Protein AF-S9QZF9-F1 (afdb_monomer)

Secondary structure (DSSP, 8-state):
-HHHHHHHHHHHHHT-HHHHHHHHHHHHHHHH-TT-S-SS--HHHHHHHHHHHHHHHHHS-GGGHHHHHHHHHHHHHSPPPTT---SSTT-HHHHHHSPPPP-

Organism: Cystobacter fuscus (strain ATCC 25194 / DSM 2262 / NBRC 100088 / M29) (NCBI:txid1242864)

Mean predicted aligned error: 2.95 Å

Sequence (103 aa):
MQVLRGLLAEAERRKQVTRFVRDIFVRLWSQSVPEGWPAVMDDDNLFKVAEALGSWSAYTPETHEERVKQARAALRASPPPPGWRPLGPDDEFLLTLLPDERV

Solvent-accessible surface area (backbone atoms only — not comparable to full-atom values): 5846 Å² total; per-residue (Å²): 118,70,65,63,53,54,52,49,54,51,21,54,76,67,74,34,49,53,51,50,50,34,41,49,39,36,55,40,34,51,71,49,37,69,73,22,36,66,85,58,84,47,72,70,48,44,48,30,54,50,49,25,56,49,51,38,59,72,71,41,55,82,96,44,44,70,60,51,54,49,29,54,50,47,44,71,76,59,61,75,60,60,52,47,62,64,91,46,42,81,27,70,67,50,40,70,55,56,55,72,80,84,129

Structure (mmCIF, N/CA/C/O backbone):
data_AF-S9QZF9-F1
#
_entry.id   AF-S9QZF9-F1
#
loop_
_atom_site.group_PDB
_atom_site.id
_atom_site.type_symbol
_atom_site.label_atom_id
_atom_site.label_alt_id
_atom_site.label_comp_id
_atom_site.label_asym_id
_atom_site.lab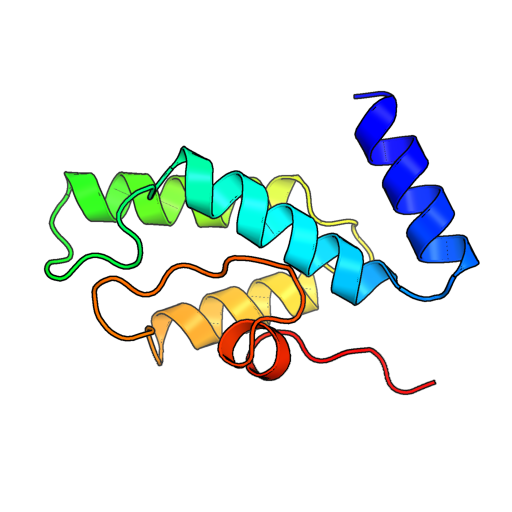el_entity_id
_atom_site.label_seq_id
_atom_site.pdbx_PDB_ins_code
_atom_site.Cartn_x
_atom_site.Cartn_y
_atom_site.Cartn_z
_atom_site.occupancy
_atom_site.B_iso_or_equiv
_atom_site.auth_seq_id
_atom_site.auth_comp_id
_atom_site.auth_asym_id
_atom_site.auth_atom_id
_atom_site.pdbx_PDB_model_num
ATOM 1 N N . MET A 1 1 ? -18.028 9.890 -2.321 1.00 61.66 1 MET A N 1
ATOM 2 C CA . MET A 1 1 ? -17.490 10.384 -1.027 1.00 61.66 1 MET A CA 1
ATOM 3 C C . MET A 1 1 ? -18.140 9.770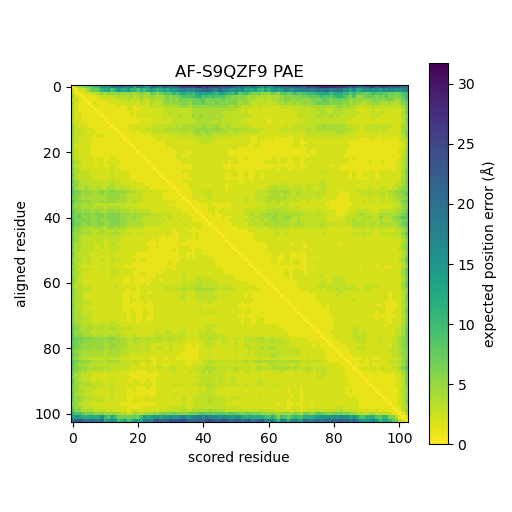 0.221 1.00 61.66 1 MET A C 1
ATOM 5 O O . MET A 1 1 ? -17.478 9.729 1.247 1.00 61.66 1 MET A O 1
ATOM 9 N N . GLN A 1 2 ? -19.388 9.280 0.190 1.00 76.75 2 GLN A N 1
ATOM 10 C CA . GLN A 1 2 ? -20.074 8.792 1.404 1.00 76.75 2 GLN A CA 1
ATOM 11 C C . GLN A 1 2 ? -19.542 7.439 1.925 1.00 76.75 2 GLN A C 1
ATOM 13 O O . GLN A 1 2 ? -19.409 7.256 3.131 1.00 76.75 2 GLN A O 1
ATOM 18 N N . VAL A 1 3 ? -19.148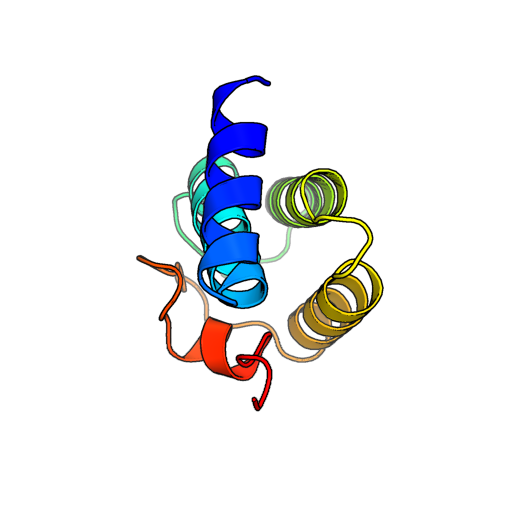 6.530 1.023 1.00 82.00 3 VAL A N 1
ATOM 19 C CA . VAL A 1 3 ? -18.632 5.192 1.379 1.00 82.00 3 VAL A CA 1
ATOM 20 C C . VAL A 1 3 ? -17.297 5.260 2.132 1.00 82.00 3 VAL A C 1
ATOM 22 O O . VAL A 1 3 ? -17.172 4.653 3.189 1.00 82.00 3 VAL A O 1
ATOM 25 N N . LEU A 1 4 ? -16.320 6.039 1.647 1.00 82.75 4 LEU A N 1
ATOM 26 C CA . LEU A 1 4 ? -15.005 6.167 2.300 1.00 82.75 4 LEU A CA 1
ATOM 27 C C . LEU A 1 4 ? -15.105 6.741 3.717 1.00 82.75 4 LEU A C 1
ATOM 29 O O . LEU A 1 4 ? -14.430 6.257 4.616 1.00 82.75 4 LEU A O 1
ATOM 33 N N . ARG A 1 5 ? -15.989 7.723 3.934 1.00 86.62 5 ARG A N 1
ATOM 34 C CA . ARG A 1 5 ? -16.236 8.279 5.273 1.00 86.62 5 ARG A CA 1
ATOM 35 C C . ARG A 1 5 ? -16.826 7.234 6.224 1.00 86.62 5 ARG A C 1
ATOM 37 O O . ARG A 1 5 ? -16.417 7.174 7.376 1.00 86.62 5 ARG A O 1
ATOM 44 N N . GLY A 1 6 ? -17.747 6.396 5.742 1.00 92.25 6 GLY A N 1
ATOM 45 C CA . GLY A 1 6 ? -18.307 5.295 6.532 1.00 92.25 6 GLY A CA 1
ATOM 46 C C . GLY A 1 6 ? -17.266 4.233 6.900 1.00 92.25 6 GLY A C 1
ATOM 47 O O . GLY A 1 6 ? -17.240 3.778 8.040 1.00 92.25 6 GLY A O 1
ATOM 48 N N . LEU A 1 7 ? -16.383 3.883 5.959 1.00 93.12 7 LEU A N 1
ATOM 49 C CA . LEU A 1 7 ? -15.283 2.943 6.199 1.00 93.12 7 LEU A CA 1
ATOM 50 C C . LEU A 1 7 ? -14.252 3.500 7.186 1.00 93.12 7 LEU A C 1
ATOM 52 O O . LEU A 1 7 ? -13.839 2.774 8.085 1.00 93.12 7 LEU A O 1
ATOM 56 N N . LEU A 1 8 ? -13.892 4.782 7.066 1.00 94.62 8 LEU A N 1
ATOM 57 C CA . LEU A 1 8 ? -13.010 5.450 8.023 1.00 94.62 8 LEU A CA 1
ATOM 58 C C . LEU A 1 8 ? -13.614 5.438 9.431 1.00 94.62 8 LEU A C 1
ATOM 60 O O . LEU A 1 8 ? -12.949 5.011 10.366 1.00 94.62 8 LEU A O 1
ATOM 64 N N . ALA A 1 9 ? -14.886 5.817 9.574 1.00 95.06 9 ALA A N 1
ATOM 65 C CA . ALA A 1 9 ? -15.555 5.818 10.874 1.00 95.06 9 ALA A CA 1
ATOM 66 C C . ALA A 1 9 ? -15.597 4.418 11.516 1.00 95.06 9 ALA A C 1
ATOM 68 O O . ALA A 1 9 ? -15.467 4.277 12.731 1.00 95.06 9 ALA A O 1
ATOM 69 N N . GLU A 1 10 ? -15.773 3.362 10.717 1.00 96.44 10 GLU A N 1
ATOM 70 C CA . GLU A 1 10 ? -15.691 1.990 11.225 1.00 96.44 10 GLU A CA 1
ATOM 71 C C . GLU A 1 10 ? -14.264 1.605 11.624 1.00 96.44 10 GLU A C 1
ATOM 73 O O . GLU A 1 10 ? -14.063 0.992 12.674 1.00 96.44 10 GLU A O 1
ATOM 78 N N . ALA A 1 11 ? -13.270 1.991 10.824 1.00 96.19 11 ALA A N 1
ATOM 79 C CA . ALA A 1 11 ? -11.867 1.764 11.138 1.00 96.19 11 ALA A CA 1
ATOM 80 C C . ALA A 1 11 ? -11.460 2.479 12.436 1.00 96.19 11 ALA A C 1
ATOM 82 O O . ALA A 1 11 ? -10.778 1.884 13.266 1.00 96.19 11 ALA A O 1
ATOM 83 N N . GLU A 1 12 ? -11.931 3.705 12.664 1.00 95.50 12 GLU A N 1
ATOM 84 C CA . GLU A 1 12 ? -11.739 4.439 13.919 1.00 95.50 12 GLU A CA 1
ATOM 85 C C . GLU A 1 12 ? -12.373 3.695 15.100 1.00 95.50 12 GLU A C 1
ATOM 87 O O . GLU A 1 12 ? -11.695 3.428 16.094 1.00 95.50 12 GLU A O 1
ATOM 92 N N . ARG A 1 13 ? -13.637 3.261 14.972 1.00 96.19 13 ARG A N 1
ATOM 93 C CA . ARG A 1 13 ? -14.326 2.480 16.016 1.00 96.19 13 ARG A CA 1
ATOM 94 C C . ARG A 1 13 ? -13.595 1.188 16.375 1.00 96.19 13 ARG A C 1
ATOM 96 O O . ARG A 1 13 ? -13.570 0.807 17.543 1.00 96.19 13 ARG A O 1
ATOM 103 N N . ARG A 1 14 ? -13.002 0.514 15.387 1.00 95.25 14 ARG A N 1
ATOM 104 C CA . ARG A 1 14 ? -12.255 -0.739 15.582 1.00 95.25 14 ARG A CA 1
ATOM 105 C C . ARG A 1 14 ? -10.781 -0.546 15.918 1.00 95.25 14 ARG A C 1
ATOM 107 O O . ARG A 1 14 ? -10.106 -1.546 16.138 1.00 95.25 14 ARG A O 1
ATOM 114 N N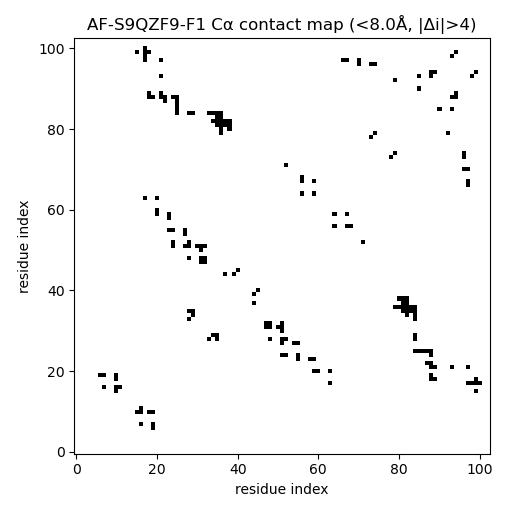 . LYS A 1 15 ? -10.279 0.694 15.959 1.00 94.94 15 LYS A N 1
ATOM 115 C CA . LYS A 1 15 ? -8.844 1.006 16.096 1.00 94.94 15 LYS A CA 1
ATOM 116 C C . LYS A 1 15 ? -7.989 0.360 14.991 1.00 94.94 15 LYS A C 1
ATOM 118 O O . LYS A 1 15 ? -6.918 -0.175 15.241 1.00 94.94 15 LYS A O 1
ATOM 123 N N . GLN A 1 16 ? -8.490 0.385 13.759 1.00 96.31 16 GLN A N 1
ATOM 124 C CA . GLN A 1 16 ? -7.882 -0.216 12.566 1.00 96.31 16 GLN A CA 1
ATOM 125 C C . GLN A 1 16 ? -7.623 0.820 11.459 1.00 96.31 16 GLN A C 1
ATOM 127 O O . GLN A 1 16 ? -7.607 0.483 10.274 1.00 96.31 16 GLN A O 1
ATOM 132 N N . VAL A 1 17 ? -7.421 2.092 11.818 1.00 97.19 17 VAL A N 1
ATOM 133 C CA . VAL A 1 17 ? -7.215 3.176 10.839 1.00 97.19 17 VAL A CA 1
ATOM 134 C C . VAL A 1 17 ? -5.969 2.926 9.988 1.00 97.19 17 VAL A C 1
ATOM 136 O O . VAL A 1 17 ? -6.019 3.096 8.774 1.00 97.19 17 VAL A O 1
ATOM 139 N N . THR A 1 18 ? -4.883 2.413 10.571 1.00 97.81 18 THR A N 1
ATOM 140 C CA . THR A 1 18 ? -3.674 2.081 9.804 1.00 97.81 18 THR A CA 1
ATOM 141 C C . THR A 1 18 ? -3.930 1.003 8.747 1.00 97.81 18 THR A C 1
ATOM 143 O O . THR A 1 18 ? -3.524 1.160 7.595 1.00 97.81 18 THR A O 1
ATOM 146 N N . ARG A 1 19 ? -4.683 -0.050 9.094 1.00 97.62 19 ARG A N 1
ATOM 147 C CA . ARG A 1 19 ? -5.105 -1.083 8.138 1.00 97.62 19 ARG A CA 1
ATOM 148 C C . ARG A 1 19 ? -5.987 -0.498 7.032 1.00 97.62 19 ARG A C 1
ATOM 150 O O . ARG A 1 19 ? -5.793 -0.824 5.866 1.00 97.62 19 ARG A O 1
ATOM 157 N N . PHE A 1 20 ? -6.905 0.406 7.375 1.00 97.50 20 PHE A N 1
ATOM 158 C CA . PHE A 1 20 ? -7.721 1.132 6.396 1.00 97.50 20 PHE A CA 1
ATOM 159 C C . PHE A 1 20 ? -6.870 1.985 5.438 1.00 97.50 20 PHE A C 1
ATOM 161 O O . PHE A 1 20 ? -7.118 2.001 4.234 1.00 97.50 20 PHE A O 1
ATOM 168 N N . VAL A 1 21 ? -5.821 2.645 5.936 1.00 98.12 21 VAL A N 1
ATOM 169 C CA . VAL A 1 21 ? -4.879 3.403 5.098 1.00 98.12 21 VAL A CA 1
ATOM 170 C C . VAL A 1 21 ? -4.098 2.483 4.149 1.00 98.12 21 VAL A C 1
ATOM 172 O O . VAL A 1 21 ? -3.881 2.860 2.994 1.00 98.12 21 VAL A O 1
ATOM 175 N N . ARG A 1 22 ? -3.727 1.267 4.581 1.00 98.31 22 ARG A N 1
ATOM 176 C CA . ARG A 1 22 ? -3.159 0.241 3.684 1.00 98.31 22 ARG A CA 1
ATOM 177 C C . ARG A 1 22 ? -4.181 -0.225 2.641 1.00 98.31 22 ARG A C 1
ATOM 179 O O . ARG A 1 22 ? -3.832 -0.339 1.473 1.00 98.31 22 ARG A O 1
ATOM 186 N N . ASP A 1 23 ? -5.449 -0.403 3.011 1.00 97.19 23 ASP A N 1
ATOM 187 C CA . ASP A 1 23 ? -6.524 -0.756 2.065 1.00 97.19 23 ASP A CA 1
ATOM 188 C C . ASP A 1 23 ? -6.690 0.298 0.955 1.00 97.19 23 ASP A C 1
ATOM 190 O O . ASP A 1 23 ? -6.844 -0.042 -0.224 1.00 97.19 23 ASP A O 1
ATOM 194 N N . ILE A 1 24 ? -6.611 1.588 1.308 1.00 96.81 24 ILE A N 1
ATOM 195 C CA . ILE A 1 24 ? -6.612 2.683 0.327 1.00 96.81 24 ILE A CA 1
ATOM 196 C C . ILE A 1 24 ? -5.424 2.541 -0.632 1.00 96.81 24 ILE A C 1
ATOM 198 O O . ILE A 1 24 ? -5.620 2.646 -1.845 1.00 96.81 24 ILE A O 1
ATOM 202 N N . PHE A 1 25 ? -4.218 2.278 -0.110 1.00 97.75 25 PHE A N 1
ATOM 203 C CA . PHE A 1 25 ? -3.030 2.068 -0.939 1.00 97.75 25 PHE A CA 1
ATOM 204 C C . PHE A 1 25 ? -3.257 0.949 -1.956 1.00 97.75 25 PHE A C 1
ATOM 206 O O . PHE A 1 25 ? -3.095 1.184 -3.148 1.00 97.75 25 PHE A O 1
ATOM 213 N N . VAL A 1 26 ? -3.690 -0.238 -1.513 1.00 97.81 26 VAL A N 1
ATOM 214 C CA . VAL A 1 26 ? -3.893 -1.404 -2.393 1.00 97.81 26 VAL A CA 1
ATOM 215 C C . VAL A 1 26 ? -4.840 -1.076 -3.541 1.00 97.81 26 VAL A C 1
ATOM 217 O O . VAL A 1 26 ? -4.543 -1.363 -4.703 1.00 97.81 26 VAL A O 1
ATOM 22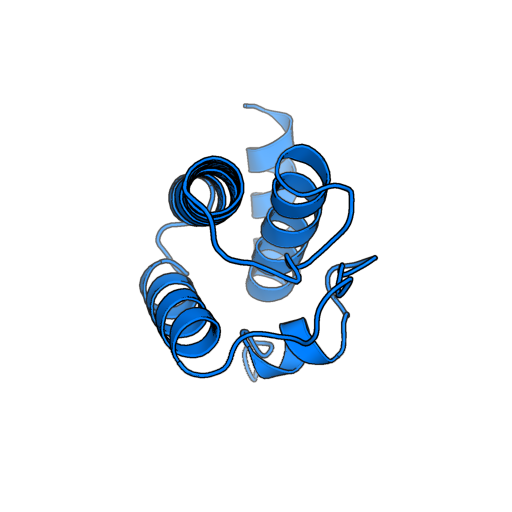0 N N . ARG A 1 27 ? -5.965 -0.421 -3.234 1.00 95.56 27 ARG A N 1
ATOM 221 C CA . ARG A 1 27 ? -6.947 -0.026 -4.245 1.00 95.56 27 ARG A CA 1
ATOM 222 C C . ARG A 1 27 ? -6.344 0.935 -5.271 1.00 95.56 27 ARG A C 1
ATOM 224 O O . ARG A 1 27 ? -6.444 0.660 -6.464 1.00 95.56 27 ARG A O 1
ATOM 231 N N . LEU A 1 28 ? -5.732 2.032 -4.831 1.00 96.44 28 LEU A N 1
ATOM 232 C CA . LEU A 1 28 ? -5.189 3.061 -5.731 1.00 96.44 28 LEU A CA 1
ATOM 233 C C . LEU A 1 28 ? -3.991 2.547 -6.537 1.00 96.44 28 LEU A C 1
ATOM 235 O O . LEU A 1 28 ? -3.862 2.842 -7.727 1.00 96.44 28 LEU A O 1
ATOM 239 N N . TRP A 1 29 ? -3.158 1.720 -5.905 1.00 97.00 29 TRP A N 1
ATOM 240 C CA . TRP A 1 29 ? -2.028 1.063 -6.543 1.00 97.00 29 TRP A CA 1
ATOM 241 C C . TRP A 1 29 ? -2.490 0.142 -7.670 1.00 97.00 29 TRP A C 1
ATOM 243 O O . TRP A 1 29 ? -2.004 0.261 -8.788 1.00 97.00 29 TRP A O 1
ATOM 253 N N . SER A 1 30 ? -3.493 -0.707 -7.423 1.00 95.56 30 SER A N 1
ATOM 254 C CA . SER A 1 30 ? -4.030 -1.614 -8.449 1.00 95.56 30 SER A CA 1
ATOM 255 C C . SER A 1 30 ? -4.657 -0.895 -9.651 1.00 95.56 30 SER A C 1
ATOM 257 O O . SER A 1 30 ? -4.680 -1.451 -10.745 1.00 95.56 30 SER A O 1
ATOM 259 N N . GLN A 1 31 ? -5.158 0.330 -9.457 1.00 95.81 31 GLN A N 1
ATOM 260 C CA . GLN A 1 31 ? -5.767 1.138 -10.517 1.00 95.81 31 GLN A CA 1
ATOM 261 C C . GLN A 1 31 ? -4.719 1.827 -11.391 1.00 95.81 31 GLN A C 1
ATOM 263 O O . GLN A 1 31 ? -4.881 1.876 -12.606 1.00 95.81 31 GLN A O 1
ATOM 268 N N . SER A 1 32 ? -3.653 2.341 -10.777 1.00 95.81 32 SER A N 1
ATOM 269 C CA . SER A 1 32 ? -2.634 3.132 -11.482 1.00 95.81 32 SER A CA 1
ATOM 270 C C . SER A 1 32 ? -1.493 2.255 -12.016 1.00 95.81 32 SER A C 1
ATOM 272 O O . SER A 1 32 ? -0.923 2.531 -13.069 1.00 95.81 32 SER A O 1
ATOM 274 N N . VAL A 1 33 ? -1.163 1.176 -11.297 1.00 95.44 33 VAL A N 1
ATOM 275 C CA . VAL A 1 33 ? -0.038 0.271 -11.576 1.00 95.44 33 VAL A CA 1
ATOM 276 C C . VAL A 1 33 ? -0.508 -1.201 -11.542 1.00 95.44 33 VAL A C 1
ATOM 278 O O . VAL A 1 33 ? -0.102 -1.979 -10.671 1.00 95.44 33 VAL A O 1
ATOM 281 N N . PRO A 1 34 ? -1.397 -1.620 -12.467 1.00 95.06 34 PRO A N 1
ATOM 282 C CA . PRO A 1 34 ? -2.049 -2.934 -12.415 1.00 95.06 34 PRO A CA 1
ATOM 283 C C . PRO A 1 34 ? -1.075 -4.116 -12.529 1.00 95.06 34 PRO A C 1
ATOM 285 O O . PRO A 1 34 ? -1.324 -5.158 -11.923 1.00 95.06 34 PRO A O 1
ATOM 288 N N . GL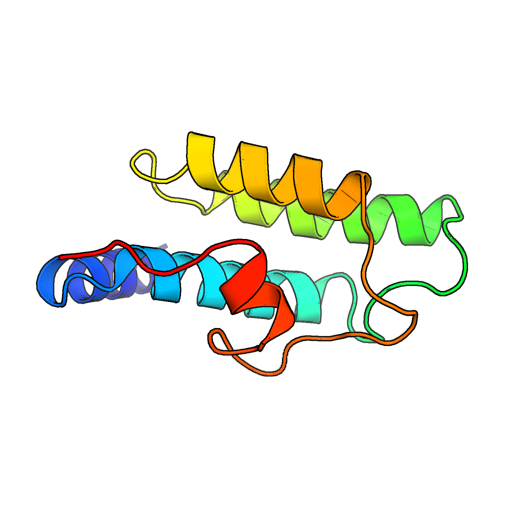U A 1 35 ? 0.050 -3.938 -13.223 1.00 95.38 35 GLU A N 1
ATOM 289 C CA . GLU A 1 35 ? 1.104 -4.955 -13.382 1.00 95.38 35 GLU A CA 1
ATOM 290 C C . GLU A 1 35 ? 2.089 -5.006 -12.197 1.00 95.38 35 GLU A C 1
ATOM 292 O O . GLU A 1 35 ? 3.032 -5.793 -12.198 1.00 95.38 35 GLU A O 1
ATOM 297 N N . GLY A 1 36 ? 1.870 -4.187 -11.163 1.00 95.88 36 GLY A N 1
ATOM 298 C CA . GLY A 1 36 ? 2.760 -4.091 -10.011 1.00 95.88 36 GLY A CA 1
ATOM 299 C C . GLY A 1 36 ? 3.977 -3.203 -10.259 1.00 95.88 36 GLY A C 1
ATOM 300 O O . GLY A 1 36 ? 4.048 -2.463 -11.236 1.00 95.88 36 GLY A O 1
ATOM 301 N N . TRP A 1 37 ? 4.927 -3.229 -9.326 1.00 97.12 37 TRP A N 1
ATOM 302 C CA . TRP A 1 37 ? 6.075 -2.328 -9.341 1.00 97.12 37 TRP A CA 1
ATOM 303 C C . TRP A 1 37 ? 6.844 -2.399 -10.676 1.00 97.12 37 TRP A C 1
ATOM 305 O O . TRP A 1 37 ? 7.185 -3.502 -11.112 1.00 97.12 37 TRP A O 1
ATOM 315 N N . PRO A 1 38 ? 7.138 -1.262 -11.335 1.00 96.94 38 PRO A N 1
ATOM 316 C CA . PRO A 1 38 ? 7.788 -1.276 -12.641 1.00 96.94 38 PRO A CA 1
ATOM 317 C C . PRO A 1 38 ? 9.198 -1.874 -12.598 1.00 96.94 38 PRO A C 1
ATOM 319 O O . PRO A 1 38 ? 9.977 -1.601 -11.684 1.00 96.94 38 PRO A O 1
ATOM 322 N N . ALA A 1 39 ? 9.561 -2.643 -13.628 1.00 96.44 39 ALA A N 1
ATOM 323 C CA . ALA A 1 39 ? 10.941 -3.097 -13.820 1.00 96.44 39 ALA A CA 1
ATOM 324 C C . ALA A 1 39 ? 11.881 -1.953 -14.237 1.00 96.44 39 ALA A C 1
ATOM 326 O O . ALA A 1 39 ? 13.068 -1.976 -13.920 1.00 96.44 39 ALA A O 1
ATOM 327 N N . VAL A 1 40 ? 11.339 -0.954 -14.939 1.00 95.75 40 VAL A N 1
ATOM 328 C CA . VAL A 1 40 ? 12.047 0.240 -15.405 1.00 95.75 40 VAL A CA 1
ATOM 329 C C . VAL A 1 40 ? 11.225 1.463 -15.012 1.00 95.75 40 VAL A C 1
ATOM 331 O O . VAL A 1 40 ? 10.013 1.484 -15.203 1.00 95.75 40 VAL A O 1
ATOM 334 N N . MET A 1 41 ? 11.883 2.475 -14.447 1.00 94.81 41 MET A N 1
ATOM 335 C CA . MET A 1 41 ? 11.259 3.746 -14.075 1.00 94.81 41 MET A CA 1
ATOM 336 C C . MET A 1 41 ? 11.464 4.776 -15.197 1.00 94.81 41 MET A C 1
ATOM 338 O O . MET A 1 41 ? 12.282 5.683 -15.068 1.00 94.81 41 MET A O 1
ATOM 342 N N . ASP A 1 42 ? 10.776 4.577 -16.321 1.00 96.38 42 ASP A N 1
ATOM 343 C CA . ASP A 1 42 ? 10.658 5.569 -17.400 1.00 96.38 42 ASP A CA 1
ATOM 344 C C . ASP A 1 42 ? 9.572 6.613 -17.081 1.00 96.38 42 ASP A C 1
ATOM 346 O O . ASP A 1 42 ? 8.921 6.536 -16.040 1.00 96.38 42 ASP A O 1
ATOM 350 N N . ASP A 1 43 ? 9.375 7.599 -17.956 1.00 96.75 43 ASP A N 1
ATOM 351 C CA . ASP A 1 43 ? 8.449 8.713 -17.709 1.00 96.75 43 ASP A CA 1
ATOM 352 C C . ASP A 1 43 ? 6.996 8.249 -17.492 1.00 96.75 43 ASP A C 1
ATOM 354 O O . ASP A 1 43 ? 6.309 8.742 -16.590 1.00 96.75 43 ASP A O 1
ATOM 358 N N . ASP A 1 44 ? 6.541 7.251 -18.255 1.00 96.00 44 ASP A N 1
ATOM 359 C CA . ASP A 1 44 ? 5.190 6.694 -18.140 1.00 96.00 44 ASP A CA 1
ATOM 360 C C . ASP A 1 44 ? 4.995 5.969 -16.803 1.00 96.00 44 ASP A C 1
ATOM 362 O O . ASP A 1 44 ? 3.981 6.146 -16.116 1.00 96.00 44 ASP A O 1
ATOM 366 N N . ASN A 1 45 ? 5.963 5.140 -16.408 1.00 96.81 45 ASN A N 1
ATOM 367 C CA . ASN A 1 45 ? 5.917 4.424 -15.138 1.00 96.81 45 ASN A CA 1
ATOM 368 C C . ASN A 1 45 ? 6.102 5.370 -13.947 1.00 96.81 45 ASN A C 1
ATOM 370 O O . ASN A 1 45 ? 5.427 5.209 -12.926 1.00 96.81 45 ASN A O 1
ATOM 374 N N . LEU A 1 46 ? 6.944 6.395 -14.094 1.00 96.00 46 LEU A N 1
ATOM 375 C CA . LEU A 1 46 ? 7.130 7.447 -13.104 1.00 96.00 46 LEU A CA 1
ATOM 376 C C . LEU A 1 46 ? 5.813 8.175 -12.837 1.00 96.00 46 LEU A C 1
ATOM 378 O O . LEU A 1 46 ? 5.458 8.370 -11.673 1.00 96.00 46 LEU A O 1
ATOM 382 N N . PHE A 1 47 ? 5.068 8.527 -13.889 1.00 96.69 47 PHE A N 1
ATOM 383 C CA . PHE A 1 47 ? 3.764 9.168 -13.749 1.00 96.69 47 PHE A CA 1
ATOM 384 C C . PHE A 1 47 ? 2.766 8.272 -13.002 1.00 96.69 47 PHE A C 1
ATOM 386 O O . PHE A 1 47 ? 2.190 8.714 -12.011 1.00 96.69 47 PHE A O 1
ATOM 393 N N . LYS A 1 48 ? 2.617 7.001 -13.398 1.00 97.44 48 LYS A N 1
ATOM 394 C CA . LYS A 1 48 ? 1.685 6.051 -12.753 1.00 97.44 48 LYS A CA 1
ATOM 395 C C . LYS A 1 48 ? 1.988 5.834 -11.271 1.00 97.44 48 LYS A C 1
ATOM 397 O O . LYS A 1 48 ? 1.084 5.825 -10.434 1.00 97.44 48 LYS A O 1
ATOM 402 N N . VAL A 1 49 ? 3.267 5.671 -10.927 1.00 97.12 49 VAL A N 1
ATOM 403 C CA . VAL A 1 49 ? 3.700 5.519 -9.530 1.00 97.12 49 VAL A CA 1
ATOM 404 C C . VAL A 1 49 ? 3.456 6.818 -8.758 1.00 97.12 49 VAL A C 1
ATOM 406 O O . VAL A 1 49 ? 2.950 6.783 -7.635 1.00 97.12 49 VAL A O 1
ATOM 409 N N . ALA A 1 50 ? 3.777 7.976 -9.342 1.00 96.44 50 ALA A N 1
ATOM 410 C CA . ALA A 1 50 ? 3.541 9.269 -8.710 1.00 96.44 50 ALA A CA 1
ATOM 411 C C . ALA A 1 50 ? 2.047 9.533 -8.468 1.00 96.44 50 ALA A C 1
ATOM 413 O O . ALA A 1 50 ? 1.694 9.997 -7.382 1.00 96.44 50 ALA A O 1
ATOM 414 N N . GLU A 1 51 ? 1.188 9.192 -9.429 1.00 97.31 51 GLU A N 1
ATOM 415 C CA . GLU A 1 51 ? -0.268 9.273 -9.326 1.00 97.31 51 GLU A CA 1
ATOM 416 C C . GLU A 1 51 ? -0.779 8.406 -8.172 1.00 97.31 51 GLU A C 1
ATOM 418 O O . GLU A 1 51 ? -1.389 8.937 -7.243 1.00 97.31 51 GLU A O 1
ATOM 423 N N . ALA A 1 52 ? -0.427 7.114 -8.144 1.00 97.38 52 ALA A N 1
ATOM 424 C CA . ALA A 1 52 ? -0.838 6.199 -7.077 1.00 97.38 52 ALA A CA 1
ATOM 425 C C . ALA A 1 52 ? -0.465 6.726 -5.681 1.00 97.38 52 ALA A C 1
ATOM 427 O O . ALA A 1 52 ? -1.288 6.749 -4.761 1.00 97.38 52 ALA A O 1
ATOM 428 N N . LEU A 1 53 ? 0.782 7.183 -5.518 1.00 97.06 53 LEU A N 1
ATOM 429 C CA . LEU A 1 53 ? 1.288 7.688 -4.241 1.00 97.06 53 LEU A CA 1
ATOM 430 C C . LEU A 1 53 ? 0.708 9.058 -3.871 1.00 97.06 53 LEU A C 1
ATOM 432 O O . LEU A 1 53 ? 0.545 9.352 -2.685 1.00 97.06 53 LEU A O 1
ATOM 436 N N . GLY A 1 54 ? 0.424 9.904 -4.860 1.00 97.31 54 GLY A N 1
ATOM 437 C CA . GLY A 1 54 ? -0.231 11.195 -4.673 1.00 97.31 54 GLY A CA 1
ATOM 438 C C . GLY A 1 54 ? -1.672 11.021 -4.209 1.00 97.31 54 GLY A C 1
ATOM 439 O O . GLY A 1 54 ? -2.059 11.588 -3.186 1.00 97.31 54 GLY A O 1
ATOM 440 N N . SER A 1 55 ? -2.437 10.169 -4.893 1.00 96.69 55 SER A N 1
ATOM 441 C CA . SER A 1 55 ? -3.801 9.820 -4.497 1.00 96.69 55 SER A CA 1
ATOM 442 C C . SER A 1 55 ? -3.835 9.163 -3.120 1.00 96.69 55 SER A C 1
ATOM 444 O O . SER A 1 55 ? -4.704 9.494 -2.317 1.00 96.69 55 SER A O 1
ATOM 446 N N . TRP A 1 56 ? -2.881 8.280 -2.802 1.00 97.69 56 TRP A N 1
ATOM 447 C CA . TRP A 1 56 ? -2.813 7.671 -1.474 1.00 97.69 56 TRP A CA 1
ATOM 448 C C . TRP A 1 56 ? -2.672 8.726 -0.377 1.00 97.69 56 TRP A C 1
ATOM 450 O O . TRP A 1 56 ? -3.436 8.699 0.585 1.00 97.69 56 TRP A O 1
ATOM 460 N N . SER A 1 57 ? -1.779 9.707 -0.551 1.00 96.88 57 SER A N 1
ATOM 461 C CA . SER A 1 57 ? -1.681 10.841 0.374 1.00 96.88 57 SER A CA 1
ATOM 462 C C . SER A 1 57 ? -2.972 11.659 0.440 1.00 96.88 57 SER A C 1
ATOM 464 O O . SER A 1 57 ? -3.410 11.977 1.536 1.00 96.88 57 SER A O 1
ATOM 466 N N . ALA A 1 58 ? -3.619 11.946 -0.692 1.00 95.62 58 ALA A N 1
ATOM 467 C CA . ALA A 1 58 ? -4.840 12.758 -0.725 1.00 95.62 58 ALA A CA 1
ATOM 468 C C . ALA A 1 58 ? -6.054 12.100 -0.037 1.00 95.62 58 ALA A C 1
ATOM 470 O O . ALA A 1 58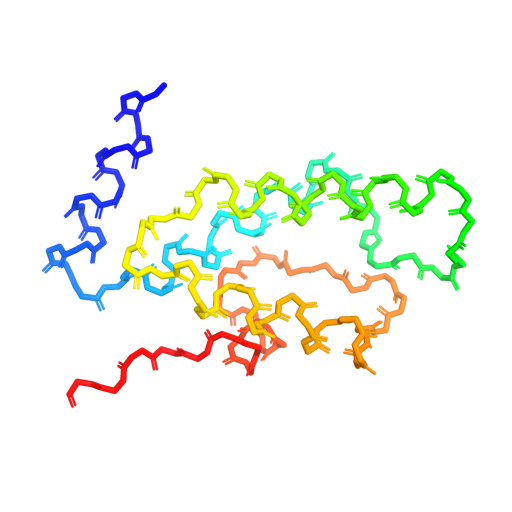 ? -6.934 12.797 0.461 1.00 95.62 58 ALA A O 1
ATOM 471 N N . TYR A 1 59 ? -6.123 10.766 -0.026 1.00 94.88 59 TYR A N 1
ATOM 472 C CA . TYR A 1 59 ? -7.197 10.013 0.634 1.00 94.88 59 TYR A CA 1
ATOM 473 C C . TYR A 1 59 ? -6.834 9.529 2.045 1.00 94.88 59 TYR A C 1
ATOM 475 O O . TYR A 1 59 ? -7.675 8.927 2.715 1.00 94.88 59 TYR A O 1
ATOM 483 N N . THR A 1 60 ? -5.608 9.783 2.503 1.00 96.12 60 THR A N 1
ATOM 484 C CA . THR A 1 60 ? -5.180 9.457 3.866 1.00 96.12 60 THR A CA 1
ATOM 485 C C . THR A 1 60 ? -5.842 10.418 4.864 1.00 96.12 60 THR A C 1
ATOM 487 O O . THR A 1 60 ? -5.862 11.620 4.612 1.00 96.12 60 THR A O 1
ATOM 490 N N . PRO A 1 61 ? -6.392 9.932 5.993 1.00 95.69 61 PRO A N 1
ATOM 491 C CA . PRO A 1 61 ? -6.902 10.803 7.051 1.00 95.69 61 PRO A CA 1
ATOM 492 C C . PRO A 1 61 ? -5.791 11.663 7.663 1.00 95.69 61 PRO A C 1
ATOM 494 O O . PRO A 1 61 ? -4.676 11.174 7.834 1.00 95.69 61 PRO A O 1
ATOM 497 N N . GLU A 1 62 ? -6.116 12.883 8.098 1.00 95.38 62 GLU A N 1
ATOM 498 C CA . GLU A 1 62 ? -5.155 13.827 8.706 1.00 95.38 62 GLU A CA 1
ATOM 499 C C . GLU A 1 62 ? -4.315 13.187 9.828 1.00 95.38 62 GLU A C 1
ATOM 501 O O . GLU A 1 62 ? -3.107 13.392 9.918 1.00 95.38 62 GLU A O 1
ATOM 506 N N . THR A 1 63 ? -4.924 12.311 10.636 1.00 95.31 63 THR A N 1
ATOM 507 C CA . THR A 1 63 ? -4.251 11.591 11.733 1.00 95.31 63 THR A CA 1
ATOM 508 C C . THR A 1 63 ? -3.106 10.674 11.279 1.00 95.31 63 THR A C 1
ATOM 510 O O . THR A 1 63 ? -2.303 10.253 12.107 1.00 95.31 63 THR A O 1
ATOM 513 N N . HIS A 1 64 ? -3.022 10.344 9.987 1.00 97.12 64 HIS A N 1
ATOM 514 C CA . HIS A 1 64 ? -2.065 9.397 9.410 1.00 97.12 64 HIS A CA 1
ATOM 515 C C . HIS A 1 64 ? -1.149 10.016 8.339 1.00 97.12 64 HIS A C 1
ATOM 517 O O . HIS A 1 64 ? -0.300 9.307 7.791 1.00 97.12 64 HIS A O 1
ATOM 523 N N . GLU A 1 65 ? -1.260 11.317 8.051 1.00 96.94 65 GLU A N 1
ATOM 524 C CA . GLU A 1 65 ? -0.495 11.976 6.982 1.00 96.94 65 GLU A CA 1
ATOM 525 C C . GLU A 1 65 ? 1.021 11.832 7.148 1.00 96.94 65 GLU A C 1
ATOM 527 O O . GLU A 1 65 ? 1.708 11.399 6.220 1.00 96.94 65 GLU A O 1
ATOM 532 N N . GLU A 1 66 ? 1.557 12.127 8.336 1.00 97.75 66 GLU A N 1
ATOM 533 C CA . GLU A 1 66 ? 3.004 12.035 8.576 1.00 97.75 66 GLU A CA 1
ATOM 534 C C . GLU A 1 66 ? 3.513 10.590 8.475 1.00 97.75 66 GLU A C 1
ATOM 536 O O . GLU A 1 66 ? 4.601 10.352 7.946 1.00 97.75 66 GLU A O 1
ATOM 541 N N . ARG A 1 67 ? 2.703 9.605 8.880 1.00 97.50 67 ARG A N 1
ATOM 542 C CA . ARG A 1 67 ? 3.048 8.184 8.714 1.00 97.50 67 ARG A CA 1
ATOM 543 C C . ARG A 1 67 ? 3.105 7.804 7.237 1.00 97.50 67 ARG A C 1
ATOM 545 O O . ARG A 1 67 ? 4.054 7.157 6.804 1.00 97.50 67 ARG A O 1
ATOM 552 N N . VAL A 1 68 ? 2.128 8.239 6.441 1.00 98.00 68 VAL A N 1
ATOM 553 C CA . VAL A 1 68 ? 2.100 7.980 4.993 1.00 98.00 68 VAL A CA 1
ATOM 554 C C . VAL A 1 68 ? 3.237 8.696 4.274 1.00 98.00 68 VAL A C 1
ATOM 556 O O . VAL A 1 68 ? 3.855 8.135 3.372 1.00 98.00 68 VAL A O 1
ATOM 559 N N . LYS A 1 69 ? 3.587 9.910 4.689 1.00 97.81 69 LYS A N 1
ATOM 560 C CA . LYS A 1 69 ? 4.750 10.635 4.171 1.00 97.81 69 LYS A CA 1
ATOM 561 C C . LYS A 1 69 ? 6.057 9.880 4.433 1.00 97.81 69 LYS A C 1
ATOM 563 O O . LYS A 1 69 ? 6.863 9.748 3.510 1.00 97.81 69 LYS A O 1
ATOM 568 N N . GLN A 1 70 ? 6.245 9.341 5.639 1.00 97.62 70 GLN A N 1
ATOM 569 C CA . GLN A 1 70 ? 7.397 8.495 5.976 1.00 97.62 70 GLN A CA 1
ATOM 570 C C . GLN A 1 70 ? 7.401 7.192 5.167 1.00 97.62 70 GLN A C 1
ATOM 572 O O . GLN A 1 70 ? 8.421 6.855 4.569 1.00 97.62 70 GLN A O 1
ATOM 577 N N . ALA A 1 71 ? 6.258 6.514 5.055 1.00 97.44 71 ALA A N 1
ATOM 578 C CA . ALA A 1 71 ? 6.103 5.320 4.228 1.00 97.44 71 ALA A CA 1
ATOM 579 C C . ALA A 1 71 ? 6.454 5.593 2.754 1.00 97.44 71 ALA A C 1
ATOM 581 O O . ALA A 1 71 ? 7.209 4.849 2.137 1.00 97.44 71 ALA A O 1
ATOM 582 N N . ARG A 1 72 ? 5.995 6.711 2.182 1.00 97.12 72 ARG A N 1
ATOM 583 C CA . ARG A 1 72 ? 6.368 7.125 0.818 1.00 97.12 72 ARG A CA 1
ATOM 584 C C . ARG A 1 72 ? 7.862 7.407 0.682 1.00 97.12 72 ARG A C 1
ATOM 586 O O . ARG A 1 72 ? 8.431 7.132 -0.370 1.00 97.12 72 ARG A O 1
ATOM 593 N N . ALA A 1 73 ? 8.499 7.983 1.699 1.00 97.12 73 ALA A N 1
ATOM 594 C CA . ALA A 1 73 ? 9.946 8.184 1.696 1.00 97.12 73 ALA A CA 1
ATOM 595 C C . ALA A 1 73 ? 10.695 6.841 1.726 1.00 97.12 73 ALA A C 1
ATOM 597 O O . ALA A 1 73 ? 11.595 6.638 0.914 1.00 97.12 73 ALA A O 1
ATOM 598 N N . ALA A 1 74 ? 10.268 5.908 2.580 1.00 96.06 74 ALA A N 1
ATOM 599 C CA . ALA A 1 74 ? 10.831 4.563 2.665 1.00 96.06 74 ALA A CA 1
ATOM 600 C C . ALA A 1 74 ? 10.661 3.780 1.353 1.00 96.06 74 ALA A C 1
ATOM 602 O O . ALA A 1 74 ? 11.622 3.188 0.875 1.00 96.06 74 ALA A O 1
ATOM 603 N N . LEU A 1 75 ? 9.491 3.863 0.712 1.00 93.38 75 LEU A N 1
ATOM 604 C CA . LEU A 1 75 ? 9.222 3.235 -0.585 1.00 93.38 75 LEU A CA 1
ATOM 605 C C . LEU A 1 75 ? 10.149 3.757 -1.694 1.00 93.38 75 LEU A C 1
ATOM 607 O O . LEU A 1 75 ? 10.581 2.993 -2.549 1.00 93.38 75 LEU A O 1
ATOM 611 N N . ARG A 1 76 ? 10.476 5.058 -1.685 1.00 91.44 76 ARG A N 1
ATOM 612 C CA . ARG A 1 76 ? 11.446 5.635 -2.633 1.00 91.44 76 ARG A CA 1
ATOM 613 C C . ARG A 1 76 ? 12.881 5.207 -2.334 1.00 91.44 76 ARG A C 1
ATOM 615 O O . ARG A 1 76 ? 13.660 5.046 -3.264 1.00 91.44 76 ARG A O 1
ATOM 622 N N . ALA A 1 77 ? 13.236 5.070 -1.058 1.00 94.88 77 ALA A N 1
ATOM 623 C CA . ALA A 1 77 ? 14.580 4.680 -0.641 1.00 94.88 77 ALA A CA 1
ATOM 624 C C . ALA A 1 77 ? 14.850 3.181 -0.855 1.00 94.88 77 ALA A C 1
ATOM 626 O O . ALA A 1 77 ? 15.968 2.799 -1.186 1.00 94.88 77 ALA A O 1
ATOM 627 N N . SER A 1 78 ? 13.827 2.347 -0.669 1.00 94.12 78 SER A N 1
ATOM 628 C CA . SER A 1 78 ? 13.892 0.891 -0.760 1.00 94.12 78 SER A CA 1
ATOM 629 C C . SER A 1 78 ? 12.665 0.372 -1.519 1.00 94.12 78 SER A C 1
ATOM 631 O O . SER A 1 78 ? 11.703 -0.086 -0.893 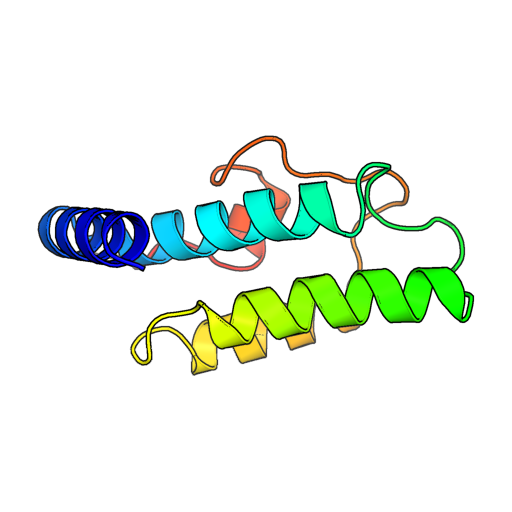1.00 94.12 78 SER A O 1
ATOM 633 N N . PRO A 1 79 ? 12.661 0.480 -2.859 1.00 93.75 79 PRO A N 1
ATOM 634 C CA . PRO A 1 79 ? 11.531 0.046 -3.665 1.00 93.75 79 PRO A CA 1
ATOM 635 C C . PRO A 1 79 ? 11.347 -1.481 -3.604 1.00 93.75 79 PRO A C 1
ATOM 637 O O . PRO A 1 79 ? 12.331 -2.213 -3.461 1.00 93.75 79 PRO A O 1
ATOM 640 N N . PRO A 1 80 ? 10.106 -1.981 -3.724 1.00 95.25 80 PRO A N 1
ATOM 641 C CA . PRO A 1 80 ? 9.839 -3.410 -3.815 1.00 95.25 80 PRO A CA 1
ATOM 642 C C . PRO A 1 80 ? 10.345 -3.983 -5.154 1.00 95.25 80 PRO A C 1
ATOM 644 O O . PRO A 1 80 ? 10.627 -3.231 -6.093 1.00 95.25 80 PRO A O 1
ATOM 647 N N . PRO A 1 81 ? 10.479 -5.316 -5.272 1.00 95.56 81 PRO A N 1
ATOM 648 C CA . PRO A 1 81 ? 10.928 -5.938 -6.511 1.00 95.56 81 PRO A CA 1
ATOM 649 C C . PRO A 1 81 ? 9.926 -5.714 -7.659 1.00 95.56 81 PRO A C 1
ATOM 651 O O . PRO A 1 81 ? 8.726 -5.567 -7.406 1.00 95.56 81 PRO A O 1
ATOM 654 N N . PRO A 1 82 ? 10.383 -5.742 -8.926 1.00 97.12 82 PRO A N 1
ATOM 655 C CA . PRO A 1 82 ? 9.502 -5.654 -10.085 1.00 97.12 82 PRO A CA 1
ATOM 656 C C . PRO A 1 82 ? 8.355 -6.669 -10.039 1.00 97.12 82 PRO A C 1
ATOM 658 O O . PRO A 1 82 ? 8.543 -7.817 -9.637 1.00 97.12 82 PRO A O 1
ATOM 661 N N . GLY A 1 83 ? 7.164 -6.242 -10.453 1.00 96.69 83 GLY A N 1
ATOM 662 C CA . GLY A 1 83 ? 5.941 -7.045 -10.410 1.00 96.69 83 GLY A CA 1
ATOM 663 C C . GLY A 1 83 ? 5.294 -7.140 -9.026 1.00 96.69 83 GLY A C 1
ATOM 664 O O . GLY A 1 83 ? 4.218 -7.723 -8.900 1.00 96.69 83 GLY A O 1
ATOM 665 N N . TRP A 1 84 ? 5.890 -6.556 -7.977 1.00 97.50 84 TRP A N 1
ATOM 666 C CA . TRP A 1 84 ? 5.248 -6.531 -6.666 1.00 97.50 84 TRP A CA 1
ATOM 667 C C . TRP A 1 84 ? 3.928 -5.761 -6.722 1.00 97.50 84 TRP A C 1
ATOM 669 O O . TRP A 1 84 ? 3.868 -4.597 -7.129 1.00 97.50 84 TRP A O 1
ATOM 679 N N . ARG A 1 85 ? 2.861 -6.418 -6.276 1.00 95.56 85 ARG A N 1
ATOM 680 C CA . ARG A 1 85 ? 1.532 -5.833 -6.150 1.00 95.56 85 ARG A CA 1
ATOM 681 C C . ARG A 1 85 ? 0.857 -6.423 -4.916 1.00 95.56 85 ARG A C 1
ATOM 683 O O . ARG A 1 85 ? 0.602 -7.629 -4.909 1.00 95.56 85 ARG A O 1
ATOM 690 N N . PRO A 1 86 ? 0.512 -5.609 -3.909 1.00 96.38 86 PRO A N 1
ATOM 691 C CA . PRO A 1 86 ? -0.197 -6.121 -2.750 1.00 96.38 86 PRO A CA 1
ATOM 692 C C . PRO A 1 86 ? -1.605 -6.562 -3.169 1.00 96.38 86 PRO A C 1
ATOM 694 O O . PRO A 1 86 ? -2.292 -5.861 -3.915 1.00 96.38 86 PRO A O 1
ATOM 697 N N . LEU A 1 87 ? -2.039 -7.733 -2.700 1.00 95.25 87 LEU A N 1
ATOM 698 C CA . LEU A 1 87 ? -3.399 -8.249 -2.939 1.00 95.25 87 LEU A CA 1
ATOM 699 C C . LEU A 1 87 ? -4.387 -7.845 -1.838 1.00 95.25 87 LEU A C 1
ATOM 701 O O . LEU A 1 87 ? -5.597 -7.988 -2.003 1.00 95.25 87 LEU A O 1
ATOM 705 N N . GLY A 1 88 ? -3.874 -7.337 -0.720 1.00 97.25 88 GLY A N 1
ATOM 706 C CA . GLY A 1 88 ? -4.656 -6.913 0.427 1.00 97.25 88 GLY A CA 1
ATOM 707 C C . GLY A 1 88 ? -3.832 -6.044 1.375 1.00 97.25 88 GLY A C 1
ATOM 708 O O . GLY A 1 88 ? -2.620 -5.905 1.197 1.00 97.25 88 GLY A O 1
ATOM 709 N N . PRO A 1 89 ? -4.483 -5.439 2.377 1.00 97.31 89 PRO A N 1
ATOM 710 C CA . PRO A 1 89 ? -3.846 -4.489 3.286 1.00 97.31 89 PRO A CA 1
ATOM 711 C C . PRO A 1 89 ? -2.840 -5.166 4.213 1.00 97.31 89 PRO A C 1
ATOM 713 O O . PRO A 1 89 ? -2.007 -4.484 4.791 1.00 97.31 89 PRO A O 1
ATOM 716 N N . ASP A 1 90 ? -2.922 -6.485 4.362 1.00 97.50 90 ASP A N 1
ATOM 717 C CA . ASP A 1 90 ? -2.074 -7.285 5.244 1.00 97.50 90 ASP A CA 1
ATOM 718 C C . ASP A 1 90 ? -0.908 -7.934 4.464 1.00 97.50 90 ASP A C 1
ATOM 720 O O . ASP A 1 90 ? -0.329 -8.924 4.899 1.00 97.50 90 ASP A O 1
ATOM 724 N N . ASP A 1 91 ? -0.574 -7.380 3.290 1.00 97.56 91 ASP A N 1
ATOM 725 C CA . ASP A 1 91 ? 0.648 -7.698 2.545 1.00 97.56 91 ASP A CA 1
ATOM 726 C C . ASP A 1 91 ? 1.894 -7.460 3.417 1.00 97.56 91 ASP A C 1
ATOM 728 O O . ASP A 1 91 ? 1.997 -6.445 4.108 1.00 97.56 91 ASP A O 1
ATOM 732 N N . GLU A 1 92 ? 2.847 -8.392 3.386 1.00 95.88 92 GLU A N 1
ATOM 733 C CA . GLU A 1 92 ? 4.017 -8.393 4.275 1.00 95.88 92 GLU A CA 1
ATOM 734 C C . GLU A 1 92 ? 4.899 -7.145 4.102 1.00 95.88 92 GLU A C 1
ATOM 736 O O . GLU A 1 92 ? 5.378 -6.559 5.082 1.00 95.88 92 GLU A O 1
ATOM 741 N N . PHE A 1 93 ? 5.063 -6.679 2.861 1.00 95.44 93 PHE A N 1
ATOM 742 C CA . PHE A 1 93 ? 5.812 -5.459 2.588 1.00 95.44 93 PHE A CA 1
ATOM 743 C C . PHE A 1 93 ? 5.048 -4.234 3.097 1.00 95.44 93 PHE A C 1
ATOM 745 O O . PHE A 1 93 ? 5.640 -3.361 3.734 1.00 95.44 93 PHE A O 1
ATOM 752 N N . LEU A 1 94 ? 3.725 -4.181 2.904 1.00 96.38 94 LEU A N 1
ATOM 753 C CA . LEU A 1 94 ? 2.905 -3.090 3.441 1.00 96.38 94 LEU A CA 1
ATOM 754 C C . LEU A 1 94 ? 2.860 -3.060 4.974 1.00 96.38 94 LEU A C 1
ATOM 756 O O . LEU A 1 94 ? 2.866 -1.973 5.551 1.00 96.38 94 LEU A O 1
ATOM 760 N N . LEU A 1 95 ? 2.843 -4.218 5.636 1.00 97.06 95 LEU A N 1
ATOM 761 C CA . LEU A 1 95 ? 2.932 -4.329 7.095 1.00 97.06 95 LEU A CA 1
ATOM 762 C C . LEU A 1 95 ? 4.263 -3.788 7.621 1.00 97.06 95 LEU A C 1
ATOM 764 O O . LEU A 1 95 ? 4.300 -3.154 8.673 1.00 97.06 95 LEU A O 1
ATOM 768 N N . THR A 1 96 ? 5.345 -3.997 6.873 1.00 95.44 96 THR A N 1
ATOM 769 C CA . THR A 1 96 ? 6.662 -3.441 7.203 1.00 95.44 96 THR A CA 1
ATOM 770 C C . THR A 1 96 ? 6.704 -1.931 6.962 1.00 95.44 96 THR A C 1
ATOM 772 O O . THR A 1 96 ? 7.238 -1.181 7.777 1.00 95.44 96 THR A O 1
ATOM 775 N N . LEU A 1 97 ? 6.118 -1.472 5.853 1.00 95.06 97 LEU A N 1
ATOM 776 C CA . LEU A 1 97 ? 6.138 -0.072 5.434 1.00 95.06 97 LEU A CA 1
ATOM 777 C C . LEU A 1 97 ? 5.267 0.829 6.320 1.00 95.06 97 LEU A C 1
ATOM 779 O O . LEU A 1 97 ? 5.627 1.971 6.606 1.00 95.06 97 LEU A O 1
ATOM 783 N N . LEU A 1 98 ? 4.103 0.325 6.725 1.00 96.88 98 LEU A N 1
ATOM 784 C CA . LEU A 1 98 ? 3.131 1.031 7.544 1.00 96.88 98 LEU A CA 1
ATOM 785 C C . LEU A 1 98 ? 2.565 0.062 8.601 1.00 96.88 98 LEU A C 1
ATOM 787 O O . LEU A 1 98 ? 1.455 -0.455 8.432 1.00 96.88 98 LEU A O 1
ATOM 791 N N . PRO A 1 99 ? 3.320 -0.203 9.684 1.00 96.62 99 PRO A N 1
ATOM 792 C CA . PRO A 1 99 ? 2.939 -1.171 10.709 1.00 96.62 99 PRO A CA 1
ATOM 793 C C . PRO A 1 99 ? 1.745 -0.682 11.518 1.00 96.62 99 PRO A C 1
ATOM 795 O O . PRO A 1 99 ? 1.561 0.527 11.68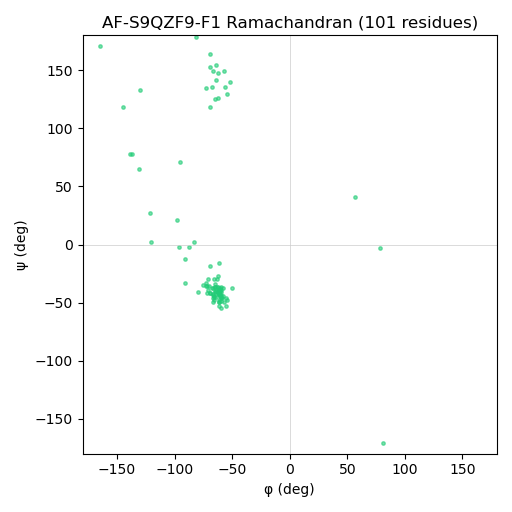2 1.00 96.62 99 PRO A O 1
ATOM 798 N N . ASP A 1 100 ? 0.969 -1.622 12.058 1.00 94.44 100 ASP A N 1
ATOM 799 C CA . ASP A 1 100 ? -0.171 -1.313 12.921 1.00 94.44 100 ASP A CA 1
ATOM 800 C C . ASP A 1 100 ? 0.249 -0.484 14.141 1.00 94.44 100 ASP A C 1
ATOM 802 O O . ASP A 1 100 ? 1.370 -0.574 14.656 1.00 94.44 100 ASP A O 1
ATOM 806 N N . GLU A 1 101 ? -0.671 0.352 14.608 1.00 87.25 101 GLU A N 1
ATOM 807 C CA . GLU A 1 101 ? -0.507 1.061 15.868 1.00 87.25 101 GLU A CA 1
ATOM 808 C C . GLU A 1 101 ? -0.486 0.062 17.022 1.00 87.25 101 GLU A C 1
ATOM 810 O O . GLU A 1 101 ? -1.386 -0.765 17.175 1.00 87.25 101 GLU A O 1
ATOM 815 N N . ARG A 1 102 ? 0.573 0.124 17.834 1.00 72.75 102 ARG A N 1
ATOM 816 C CA . ARG A 1 102 ? 0.629 -0.637 19.080 1.00 72.75 102 ARG A CA 1
ATOM 817 C C . ARG A 1 102 ? -0.394 -0.018 20.033 1.00 72.75 102 ARG A C 1
ATOM 819 O O . ARG A 1 102 ? -0.290 1.171 20.330 1.00 72.75 102 ARG A O 1
ATOM 826 N N . VAL A 1 103 ? -1.385 -0.817 20.429 1.00 55.47 103 VAL A N 1
ATOM 827 C CA . VAL A 1 103 ? -2.400 -0.477 21.443 1.00 55.47 103 VAL A CA 1
ATOM 828 C C . VAL A 1 103 ? -1.745 -0.257 22.799 1.00 55.47 103 VAL A C 1
ATOM 830 O O . VAL A 1 103 ? -0.803 -1.019 23.117 1.00 55.47 103 VAL A O 1
#

pLDDT: mean 94.65, std 6.42, range [55.47, 98.31]

Foldseek 3Di:
DVVLVVVCVVCVVVLNLLLSLLQLLLVLCCVLPVQPQAPDPDPSSVVSVCRSLVSSLVSRDPVCNVLSVQLVVVCVVDPDHGSDHDPGSVPPVNCVSRNGDDD

Radius of gyration: 13.45 Å; Cα contacts (8 Å, |Δi|>4): 102; chains: 1; bounding box: 35×22×40 Å